Protein AF-A0A4Q3V5T5-F1 (afdb_monomer_lite)

pLDDT: mean 89.53, std 11.85, range [40.66, 96.62]

Foldseek 3Di:
DPPDAADVVQQVLDPLVLCVVQLKGFRDDDPAATEMEGCDQPPPVNQVVVCVSSVGHYRYDHDDSVSSVSNSD

Secondary structure (DSSP, 8-state):
---PPPPHHHHTTS-HHHHHHTTEEEEE-SSSPEEEEES-TT-HHHHHHHHHHHTS-EEEEE--HHHHHHHH-

Structure (mmCIF, N/CA/C/O backbone):
data_AF-A0A4Q3V5T5-F1
#
_entry.id   AF-A0A4Q3V5T5-F1
#
loop_
_atom_site.group_PDB
_atom_site.id
_atom_site.type_symbol
_atom_site.label_atom_id
_atom_site.label_alt_id
_atom_site.label_comp_id
_atom_site.label_asym_id
_atom_site.label_entity_id
_atom_site.label_seq_id
_atom_site.pdbx_PDB_ins_code
_atom_site.Cartn_x
_atom_site.Cartn_y
_atom_site.Cartn_z
_atom_site.occupancy
_atom_site.B_iso_or_equiv
_atom_site.auth_seq_id
_atom_site.auth_comp_id
_atom_site.auth_asym_id
_atom_site.auth_atom_id
_atom_site.pdbx_PDB_model_num
ATOM 1 N N . MET A 1 1 ? 8.273 -14.826 -15.173 1.00 40.66 1 MET A N 1
ATOM 2 C CA . MET A 1 1 ? 8.156 -13.691 -14.239 1.00 40.66 1 MET A CA 1
ATOM 3 C C . MET A 1 1 ? 6.738 -13.192 -14.375 1.00 40.66 1 MET A C 1
ATOM 5 O O . MET A 1 1 ? 6.372 -12.753 -15.457 1.00 40.66 1 MET A O 1
ATOM 9 N N . GLU A 1 2 ? 5.913 -13.449 -13.369 1.00 43.22 2 GLU A N 1
ATOM 10 C CA . GLU A 1 2 ? 4.479 -13.180 -13.424 1.00 43.22 2 GLU A CA 1
ATOM 11 C C . GLU A 1 2 ? 4.271 -11.676 -13.226 1.00 43.22 2 GLU A C 1
ATOM 13 O O . GLU A 1 2 ? 4.319 -11.163 -12.114 1.00 43.22 2 GLU A O 1
ATOM 18 N N . ASN A 1 3 ? 4.152 -10.958 -14.342 1.00 48.97 3 ASN A N 1
ATOM 19 C CA . ASN A 1 3 ? 3.806 -9.543 -14.379 1.00 48.97 3 ASN A CA 1
ATOM 20 C C . ASN A 1 3 ? 2.281 -9.438 -14.236 1.00 48.97 3 ASN A C 1
ATOM 22 O O . ASN A 1 3 ? 1.577 -9.109 -15.189 1.00 48.97 3 ASN A O 1
ATOM 26 N N . SER A 1 4 ? 1.758 -9.882 -13.091 1.00 56.59 4 SER A N 1
ATOM 27 C CA . SER A 1 4 ? 0.327 -9.794 -12.820 1.00 56.59 4 SER A CA 1
ATOM 28 C C . SER A 1 4 ? 0.008 -8.346 -12.467 1.00 56.59 4 SER A C 1
ATOM 30 O O . SER A 1 4 ? 0.571 -7.841 -11.494 1.00 56.59 4 SER A O 1
ATOM 32 N N . PRO A 1 5 ? -0.854 -7.661 -13.238 1.00 66.00 5 PRO A N 1
ATOM 33 C CA . PRO A 1 5 ? -1.275 -6.313 -12.896 1.00 66.00 5 PRO A CA 1
ATOM 34 C C . PRO A 1 5 ? -1.887 -6.324 -11.495 1.00 66.00 5 PRO A C 1
ATOM 36 O O . PRO A 1 5 ? -2.667 -7.220 -11.154 1.00 66.00 5 PRO A O 1
ATOM 39 N N . VAL A 1 6 ? -1.496 -5.349 -10.676 1.00 79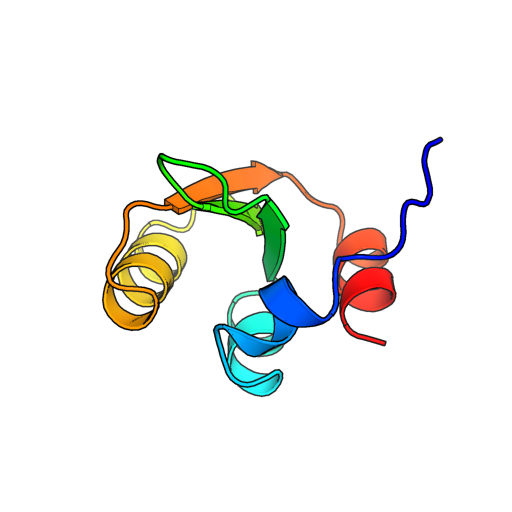.50 6 VAL A N 1
ATOM 40 C CA . VAL A 1 6 ? -2.052 -5.182 -9.334 1.00 79.50 6 VAL A CA 1
ATOM 41 C C . VAL A 1 6 ? -3.555 -4.969 -9.452 1.00 79.50 6 VAL A C 1
ATOM 43 O O . VAL A 1 6 ? -4.013 -4.198 -10.293 1.00 79.50 6 VAL A O 1
ATOM 46 N N . ASP A 1 7 ? -4.323 -5.664 -8.615 1.00 85.12 7 ASP A N 1
ATOM 47 C CA . ASP A 1 7 ? -5.776 -5.524 -8.583 1.00 85.12 7 ASP A CA 1
ATOM 48 C C . ASP A 1 7 ? -6.151 -4.062 -8.251 1.00 85.12 7 ASP A C 1
ATOM 50 O O . ASP A 1 7 ? -5.844 -3.585 -7.149 1.00 85.12 7 ASP A O 1
ATOM 54 N N . PRO A 1 8 ? -6.829 -3.332 -9.159 1.00 85.19 8 PRO A N 1
ATOM 55 C CA . PRO A 1 8 ? -7.196 -1.935 -8.933 1.00 85.19 8 PRO A CA 1
ATOM 56 C C . PRO A 1 8 ? -8.067 -1.726 -7.688 1.00 85.19 8 PRO A C 1
ATOM 58 O O . PRO A 1 8 ? -8.015 -0.663 -7.062 1.00 85.19 8 PRO A O 1
ATOM 61 N N . ALA A 1 9 ? -8.850 -2.736 -7.291 1.00 88.00 9 ALA A N 1
ATOM 62 C CA . ALA A 1 9 ? -9.653 -2.670 -6.075 1.00 88.00 9 ALA A CA 1
ATOM 63 C C . ALA A 1 9 ? -8.773 -2.606 -4.818 1.00 88.00 9 ALA A C 1
ATOM 65 O O . ALA A 1 9 ? -9.127 -1.930 -3.853 1.00 88.00 9 ALA A O 1
ATOM 66 N N . LEU A 1 10 ? -7.606 -3.258 -4.842 1.00 90.31 10 LEU A N 1
ATOM 67 C CA . LEU A 1 10 ? -6.642 -3.207 -3.748 1.00 90.31 10 LEU A CA 1
ATOM 68 C C . LEU A 1 10 ? -5.907 -1.869 -3.709 1.00 90.31 10 LEU A C 1
ATOM 70 O O . LEU A 1 10 ? -5.745 -1.297 -2.633 1.00 90.31 10 LEU A O 1
ATOM 74 N N . LEU A 1 11 ? -5.509 -1.337 -4.868 1.00 92.00 11 LEU A N 1
ATOM 75 C CA . LEU A 1 11 ? -4.901 -0.003 -4.948 1.00 92.00 11 LEU A CA 1
ATOM 76 C C . LEU 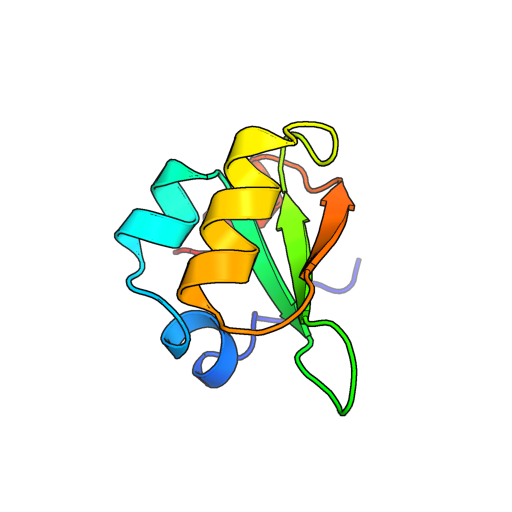A 1 11 ? -5.834 1.076 -4.397 1.00 92.00 11 LEU A C 1
ATOM 78 O O . LEU A 1 11 ? -5.371 1.998 -3.734 1.00 92.00 11 LEU A O 1
ATOM 82 N N . SER A 1 12 ? -7.144 0.906 -4.580 1.00 92.88 12 SER A N 1
ATOM 83 C CA . SER A 1 12 ? -8.175 1.822 -4.080 1.00 92.88 12 SER A CA 1
ATOM 84 C C . SER A 1 12 ? -8.370 1.789 -2.555 1.00 92.88 12 SER A C 1
ATOM 86 O O . SER A 1 12 ? -9.127 2.604 -2.031 1.00 92.88 12 SER A O 1
ATOM 88 N N . LEU A 1 13 ? -7.708 0.879 -1.822 1.00 93.38 13 LEU A N 1
ATOM 89 C CA . LEU A 1 13 ? -7.784 0.822 -0.354 1.00 93.38 13 LEU A CA 1
ATOM 90 C C . LEU A 1 13 ? -7.171 2.060 0.315 1.00 93.38 13 LEU A C 1
ATOM 92 O O . LEU A 1 13 ? -7.579 2.416 1.419 1.00 93.38 13 LEU A O 1
ATOM 96 N N . LEU A 1 14 ? -6.204 2.713 -0.338 1.00 94.81 14 LEU A N 1
ATOM 97 C CA . LEU A 1 14 ? -5.587 3.963 0.107 1.00 94.81 14 LEU A CA 1
ATOM 98 C C . LEU A 1 14 ? -5.393 4.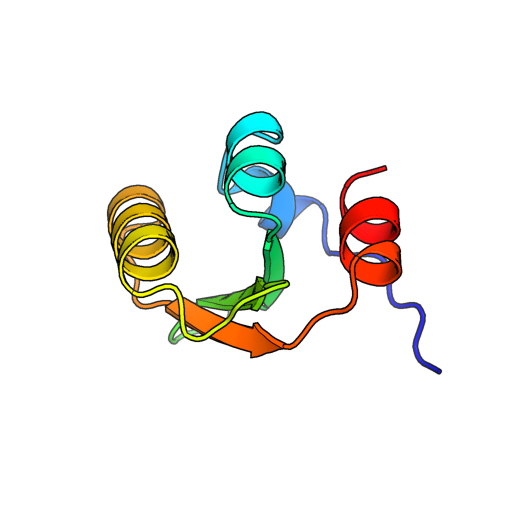913 -1.083 1.00 94.81 14 LEU A C 1
ATOM 100 O O . LEU A 1 14 ? -5.291 4.455 -2.219 1.00 94.81 14 LEU A O 1
ATOM 104 N N . PRO A 1 15 ? -5.279 6.232 -0.848 1.00 95.31 15 PRO A N 1
ATOM 105 C CA . PRO A 1 15 ? -4.873 7.165 -1.894 1.00 95.31 15 PRO A CA 1
ATOM 106 C C . PRO A 1 15 ? -3.511 6.790 -2.492 1.00 95.31 15 PRO A C 1
ATOM 108 O O . PRO A 1 15 ? -2.601 6.373 -1.769 1.00 95.31 15 PRO A O 1
ATOM 111 N N . MET A 1 16 ? -3.352 6.992 -3.802 1.00 93.56 16 MET A N 1
ATOM 112 C CA . MET A 1 16 ? -2.128 6.659 -4.545 1.00 93.56 16 MET A CA 1
ATOM 113 C C . MET A 1 16 ? -0.884 7.336 -3.949 1.00 93.56 16 MET A C 1
ATOM 115 O O . MET A 1 16 ? 0.207 6.771 -3.933 1.00 93.56 16 MET A O 1
ATOM 119 N N . GLU A 1 17 ? -1.042 8.544 -3.413 1.00 95.50 17 GLU A N 1
ATOM 120 C CA . GLU A 1 17 ? 0.020 9.317 -2.772 1.00 95.50 17 GLU A CA 1
ATOM 121 C C . GLU A 1 17 ? 0.573 8.612 -1.532 1.00 95.50 17 GLU A C 1
ATOM 123 O O . GLU A 1 17 ? 1.767 8.706 -1.263 1.00 95.50 17 GLU A O 1
ATOM 128 N N . ILE A 1 18 ? -0.269 7.873 -0.801 1.00 96.12 18 ILE A N 1
ATOM 129 C CA . ILE A 1 18 ? 0.146 7.113 0.381 1.00 96.12 18 ILE A CA 1
ATOM 130 C C . ILE A 1 18 ? 0.988 5.905 -0.035 1.00 96.12 18 ILE A C 1
ATOM 132 O O . ILE A 1 18 ? 2.050 5.673 0.543 1.00 96.12 18 ILE A O 1
ATOM 136 N N . TRP A 1 19 ? 0.562 5.179 -1.071 1.00 95.75 19 TRP A N 1
ATOM 137 C CA . TRP A 1 19 ? 1.340 4.077 -1.644 1.00 95.75 19 TRP A CA 1
ATOM 138 C C . TRP A 1 19 ? 2.720 4.545 -2.117 1.00 95.75 19 TRP A C 1
ATOM 140 O O . TRP A 1 19 ? 3.739 3.955 -1.755 1.00 95.75 19 TRP A O 1
ATOM 150 N N . ARG A 1 20 ? 2.774 5.683 -2.822 1.00 95.19 20 ARG A N 1
ATOM 151 C CA . ARG A 1 20 ? 4.036 6.307 -3.251 1.00 95.19 20 ARG A CA 1
ATOM 152 C C . ARG A 1 20 ? 4.894 6.768 -2.074 1.00 95.19 20 ARG A C 1
ATOM 154 O O . ARG A 1 20 ? 6.095 6.514 -2.066 1.00 95.19 20 ARG A O 1
ATOM 161 N N . GLN A 1 21 ? 4.296 7.410 -1.069 1.00 95.38 21 GLN A N 1
ATOM 162 C CA . GLN A 1 21 ? 5.008 7.917 0.109 1.00 95.38 21 GLN A CA 1
ATOM 163 C C . GLN A 1 21 ? 5.756 6.804 0.850 1.00 95.38 21 GLN A C 1
ATOM 165 O O . GLN A 1 21 ? 6.903 7.002 1.247 1.00 95.38 21 GLN A O 1
ATOM 170 N N . TYR A 1 22 ? 5.121 5.644 1.021 1.00 95.50 22 TYR A N 1
ATOM 171 C CA . TYR A 1 22 ? 5.711 4.501 1.722 1.00 95.50 22 TYR A CA 1
ATOM 172 C C . TYR A 1 22 ? 6.433 3.517 0.796 1.00 95.50 22 TYR A C 1
ATOM 174 O O . TYR A 1 22 ? 6.866 2.464 1.261 1.00 95.50 22 TYR A O 1
ATOM 182 N N . ARG A 1 23 ? 6.573 3.858 -0.495 1.00 95.69 23 ARG A N 1
ATOM 183 C CA . ARG A 1 23 ? 7.167 3.005 -1.536 1.00 95.69 23 ARG A CA 1
ATOM 184 C C . ARG A 1 23 ? 6.632 1.580 -1.462 1.00 95.69 23 ARG A C 1
ATOM 186 O O . ARG A 1 23 ? 7.377 0.614 -1.269 1.00 95.69 23 ARG A O 1
ATOM 193 N N . ALA A 1 24 ? 5.309 1.492 -1.536 1.00 95.94 24 ALA A N 1
ATOM 194 C CA . ALA A 1 24 ? 4.569 0.280 -1.271 1.00 95.94 24 ALA A CA 1
ATOM 195 C C . ALA A 1 24 ? 3.395 0.104 -2.236 1.00 95.94 24 ALA A C 1
ATOM 197 O O . ALA A 1 24 ? 2.836 1.086 -2.712 1.00 95.94 24 ALA A O 1
ATOM 198 N N . TYR A 1 25 ? 2.976 -1.136 -2.475 1.00 95.38 25 TYR A N 1
ATOM 199 C CA . TYR A 1 25 ? 1.743 -1.441 -3.202 1.00 95.38 25 TYR A CA 1
ATOM 200 C C . TYR A 1 25 ? 1.079 -2.703 -2.639 1.00 95.38 25 TYR A C 1
ATOM 202 O O . TYR A 1 25 ? 1.768 -3.609 -2.158 1.00 95.38 25 TYR A O 1
ATOM 210 N N . PRO A 1 26 ? -0.256 -2.801 -2.677 1.00 94.62 26 PRO A N 1
ATOM 211 C CA . PRO A 1 26 ? -0.946 -3.972 -2.174 1.00 94.62 26 PRO A CA 1
ATOM 212 C C . PRO A 1 26 ? -0.815 -5.130 -3.167 1.00 94.62 26 PRO A C 1
ATOM 214 O O . PRO A 1 26 ? -1.079 -4.981 -4.354 1.00 94.62 26 PRO A O 1
ATOM 217 N N . ILE A 1 27 ? -0.437 -6.305 -2.674 1.00 93.12 27 ILE A N 1
ATOM 218 C CA . ILE A 1 27 ? -0.341 -7.538 -3.469 1.00 93.12 27 ILE A CA 1
ATOM 219 C C . ILE A 1 27 ? -1.631 -8.340 -3.330 1.00 93.12 27 ILE A C 1
ATOM 221 O O . ILE A 1 27 ? -2.161 -8.872 -4.305 1.00 93.12 27 ILE A O 1
ATOM 225 N N . ARG A 1 28 ? -2.148 -8.449 -2.099 1.00 88.94 28 ARG A N 1
ATOM 226 C CA . ARG A 1 28 ? -3.338 -9.248 -1.804 1.00 88.94 28 ARG A CA 1
ATOM 227 C C . ARG A 1 28 ? -4.028 -8.789 -0.526 1.00 88.94 28 ARG A C 1
ATOM 229 O O . ARG A 1 28 ? -3.387 -8.645 0.509 1.00 88.94 28 ARG A O 1
ATOM 236 N N . ALA A 1 29 ? -5.355 -8.707 -0.565 1.00 82.88 29 ALA A N 1
ATOM 237 C CA . ALA A 1 29 ? -6.197 -8.667 0.628 1.00 82.88 29 ALA A CA 1
ATOM 238 C C . ALA A 1 29 ? -7.197 -9.834 0.571 1.00 82.88 29 ALA A C 1
ATOM 240 O O . ALA A 1 29 ? -8.191 -9.786 -0.149 1.00 82.88 29 ALA A O 1
ATOM 241 N N . LYS A 1 30 ? -6.919 -10.933 1.283 1.00 72.69 30 LYS A N 1
ATOM 242 C CA . LYS A 1 30 ? -7.871 -12.046 1.476 1.00 72.69 30 LYS A CA 1
ATOM 243 C C . LYS A 1 30 ? -7.902 -12.420 2.951 1.00 72.69 30 LYS A C 1
ATOM 245 O O . LYS A 1 30 ? -6.828 -12.543 3.523 1.00 72.69 30 LYS A O 1
ATOM 250 N N . HIS A 1 31 ? -9.108 -12.626 3.505 1.00 67.06 31 HIS A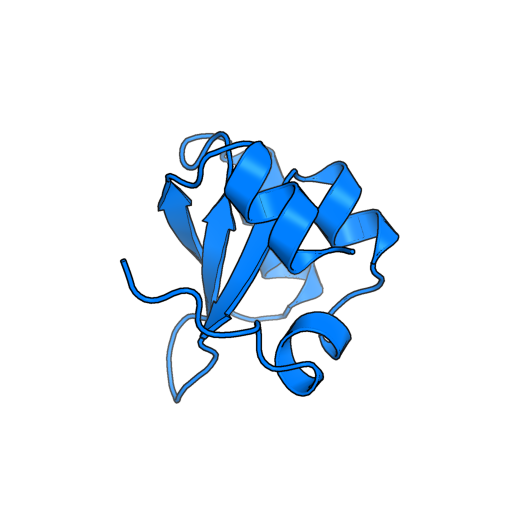 N 1
ATOM 251 C CA . HIS A 1 31 ? -9.425 -13.084 4.876 1.00 67.06 31 HIS A CA 1
ATOM 252 C C . HIS A 1 31 ? -8.196 -13.310 5.778 1.00 67.06 31 HIS A C 1
ATOM 254 O O . HIS A 1 31 ? -7.770 -14.444 5.990 1.00 67.06 31 HIS A O 1
ATOM 260 N N . GLY A 1 32 ? -7.597 -12.220 6.259 1.00 82.88 32 GLY A N 1
ATOM 261 C CA . GLY A 1 32 ? -6.270 -12.249 6.866 1.00 82.88 32 GLY A CA 1
ATOM 262 C C . GLY A 1 32 ? -5.541 -10.913 6.710 1.00 82.88 32 GLY A C 1
ATOM 263 O O . GLY A 1 32 ? -6.169 -9.924 6.329 1.00 82.88 32 GLY A O 1
ATOM 264 N N . PRO A 1 33 ? -4.237 -10.863 7.034 1.00 89.81 33 PRO A N 1
ATOM 265 C CA . PRO A 1 33 ? -3.444 -9.654 6.868 1.00 89.81 33 PRO A CA 1
ATOM 266 C C . PRO A 1 33 ? -3.330 -9.254 5.393 1.00 89.81 33 PRO A C 1
ATOM 268 O O . PRO A 1 33 ? -3.300 -10.111 4.507 1.00 89.81 33 PRO A O 1
ATOM 271 N N . ILE A 1 34 ? -3.235 -7.950 5.145 1.00 92.81 34 ILE A N 1
ATOM 272 C CA . ILE A 1 34 ? -2.993 -7.408 3.809 1.00 92.81 34 ILE A CA 1
ATOM 273 C C . ILE A 1 34 ? -1.515 -7.596 3.487 1.00 92.81 34 ILE A C 1
ATOM 275 O O . ILE A 1 34 ? -0.638 -7.152 4.225 1.00 92.81 34 ILE A O 1
ATOM 279 N N . GLU A 1 35 ? -1.242 -8.267 2.381 1.00 94.75 35 GLU A N 1
ATOM 280 C CA . GLU A 1 35 ? 0.107 -8.465 1.876 1.00 94.75 35 GLU A CA 1
ATOM 281 C C . GLU A 1 35 ? 0.481 -7.278 0.990 1.00 94.75 35 GLU A C 1
ATOM 283 O O . GLU A 1 35 ? -0.246 -6.948 0.050 1.00 94.75 35 GLU A O 1
ATOM 288 N N . VAL A 1 36 ? 1.592 -6.620 1.311 1.00 95.06 36 VAL A N 1
ATOM 289 C CA . VAL A 1 36 ? 2.047 -5.389 0.657 1.00 95.06 36 VAL A CA 1
ATOM 290 C C . VAL A 1 36 ? 3.494 -5.570 0.215 1.00 95.06 36 VAL A C 1
ATOM 292 O O . VAL A 1 36 ? 4.344 -5.980 1.003 1.00 95.06 36 VAL A O 1
ATOM 295 N N . GLY A 1 37 ? 3.793 -5.251 -1.040 1.00 95.69 37 GLY A N 1
ATOM 296 C CA . GLY A 1 37 ? 5.167 -5.132 -1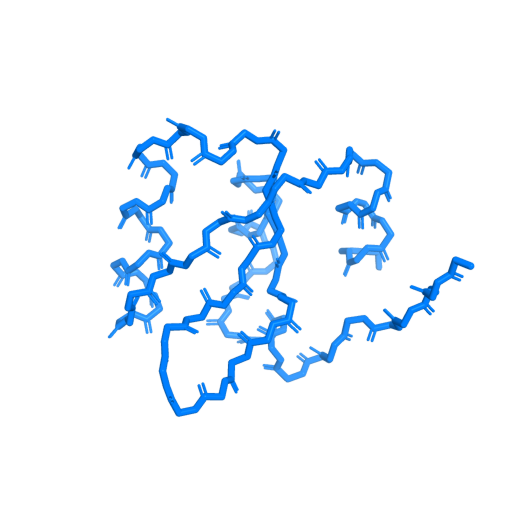.516 1.00 95.69 37 GLY A CA 1
ATOM 297 C C . GLY A 1 37 ? 5.742 -3.799 -1.058 1.00 95.69 37 GLY A C 1
ATOM 298 O O . GLY A 1 37 ? 5.115 -2.776 -1.304 1.00 95.69 37 GLY A O 1
ATOM 299 N N . MET A 1 38 ? 6.899 -3.797 -0.397 1.00 96.62 38 MET A N 1
ATOM 300 C CA . MET A 1 38 ? 7.588 -2.587 0.072 1.00 96.62 38 MET A CA 1
ATOM 301 C C . MET A 1 38 ? 9.061 -2.611 -0.322 1.00 96.62 38 MET A C 1
ATOM 303 O O . MET A 1 38 ? 9.700 -3.661 -0.251 1.00 96.62 38 MET A O 1
ATOM 307 N N . GLU A 1 39 ? 9.632 -1.447 -0.636 1.00 95.25 39 GLU A N 1
ATOM 308 C CA . GLU A 1 39 ? 11.080 -1.338 -0.877 1.00 95.25 39 GLU A CA 1
ATOM 309 C C . GLU A 1 39 ? 11.885 -1.691 0.384 1.00 95.25 39 GLU A C 1
ATOM 311 O O . GLU A 1 39 ? 12.880 -2.413 0.320 1.00 95.25 39 GLU A O 1
ATOM 316 N N . ASN A 1 40 ? 11.416 -1.245 1.556 1.00 94.19 40 ASN A N 1
ATOM 317 C CA . ASN A 1 40 ? 12.003 -1.591 2.849 1.00 94.19 40 ASN A CA 1
ATOM 318 C C . ASN A 1 40 ? 10.967 -2.221 3.803 1.00 94.19 40 ASN A C 1
ATOM 320 O O . ASN A 1 40 ? 10.366 -1.516 4.613 1.00 94.19 40 ASN A O 1
ATOM 324 N N . PRO A 1 41 ? 10.808 -3.557 3.802 1.00 93.44 41 PRO A N 1
ATOM 325 C CA . PRO A 1 41 ? 9.900 -4.265 4.714 1.00 93.44 41 PRO A CA 1
ATOM 326 C C . PRO A 1 41 ? 10.270 -4.166 6.199 1.00 93.44 41 PRO A C 1
ATOM 328 O O . PRO A 1 41 ? 9.497 -4.592 7.051 1.00 93.44 41 PRO A O 1
ATOM 331 N N . LYS A 1 42 ? 11.473 -3.674 6.529 1.00 93.12 42 LYS A N 1
ATOM 332 C CA . LYS A 1 42 ? 11.920 -3.464 7.915 1.00 93.12 42 LYS A CA 1
ATOM 333 C C . LYS A 1 42 ? 11.616 -2.052 8.416 1.00 93.12 42 LYS A C 1
ATOM 335 O O . LYS A 1 42 ? 11.934 -1.748 9.565 1.00 93.12 42 LYS A O 1
ATOM 340 N N . ASP A 1 43 ? 11.019 -1.199 7.583 1.00 92.50 43 ASP A N 1
ATOM 341 C CA . ASP A 1 43 ? 10.505 0.094 8.018 1.00 92.50 43 ASP A CA 1
ATOM 342 C C . ASP A 1 43 ? 9.269 -0.103 8.906 1.00 92.50 43 ASP A C 1
ATOM 344 O O . ASP A 1 43 ? 8.126 -0.150 8.448 1.00 92.50 43 ASP A O 1
ATOM 348 N N . GLY A 1 44 ? 9.517 -0.230 10.210 1.00 93.19 44 GLY A N 1
ATOM 349 C CA . GLY A 1 44 ? 8.462 -0.389 11.205 1.00 93.19 44 GLY A CA 1
ATOM 350 C C . GLY A 1 44 ? 7.524 0.817 11.295 1.00 93.19 44 GLY A C 1
ATOM 351 O O . GLY A 1 44 ? 6.367 0.643 11.670 1.00 93.19 44 GLY A O 1
ATOM 352 N N . PHE A 1 45 ? 7.983 2.021 10.933 1.00 94.38 45 PHE A N 1
ATOM 353 C CA . PHE A 1 45 ? 7.129 3.207 10.927 1.00 94.38 45 PHE A CA 1
ATOM 354 C C . PHE A 1 45 ? 6.160 3.175 9.741 1.00 94.38 45 PHE A C 1
ATOM 356 O O . PHE A 1 45 ? 4.956 3.347 9.934 1.00 94.38 45 PHE A O 1
ATOM 363 N N . GLY A 1 46 ? 6.667 2.898 8.534 1.00 94.12 46 GLY A N 1
ATOM 364 C CA . GLY A 1 46 ? 5.841 2.748 7.335 1.00 94.12 46 GLY A CA 1
ATOM 365 C C . GLY A 1 46 ? 4.803 1.636 7.478 1.00 94.12 46 GLY A C 1
ATOM 366 O O . GLY A 1 46 ? 3.625 1.852 7.201 1.00 94.12 46 GLY A O 1
ATOM 367 N N . LEU A 1 47 ? 5.211 0.482 8.014 1.00 94.94 47 LEU A N 1
ATOM 368 C CA . LEU A 1 47 ? 4.302 -0.620 8.332 1.00 94.94 47 LEU A CA 1
ATOM 369 C C . LEU A 1 47 ? 3.191 -0.203 9.303 1.00 94.94 47 LEU A C 1
ATOM 371 O O . LEU A 1 47 ? 2.017 -0.403 9.001 1.00 94.94 47 LEU A O 1
ATOM 375 N N . ALA A 1 48 ? 3.540 0.412 10.436 1.00 95.56 48 ALA A N 1
ATOM 376 C CA . ALA A 1 48 ? 2.557 0.808 11.444 1.00 95.56 48 ALA A CA 1
ATOM 377 C C . ALA A 1 48 ? 1.550 1.847 10.916 1.00 95.56 48 ALA A C 1
ATOM 379 O O . ALA A 1 48 ? 0.362 1.785 11.239 1.00 95.56 48 ALA A O 1
ATOM 380 N N . GLU A 1 49 ? 1.992 2.793 10.083 1.00 96.50 49 GLU A N 1
ATOM 381 C CA . GLU A 1 49 ? 1.091 3.769 9.461 1.00 96.50 49 GLU A CA 1
ATOM 382 C C . GLU A 1 49 ? 0.183 3.137 8.396 1.00 96.50 49 GLU A C 1
ATOM 384 O O . GLU A 1 49 ? -1.001 3.480 8.336 1.00 96.50 49 GLU A O 1
ATOM 389 N N . LEU A 1 50 ? 0.686 2.188 7.598 1.00 95.38 50 LEU A N 1
ATOM 390 C CA . LEU A 1 50 ? -0.142 1.427 6.657 1.00 95.38 50 LEU A CA 1
ATOM 391 C C . LEU A 1 50 ? -1.203 0.601 7.398 1.00 95.38 50 LEU A C 1
ATOM 393 O O . LEU A 1 50 ? -2.379 0.675 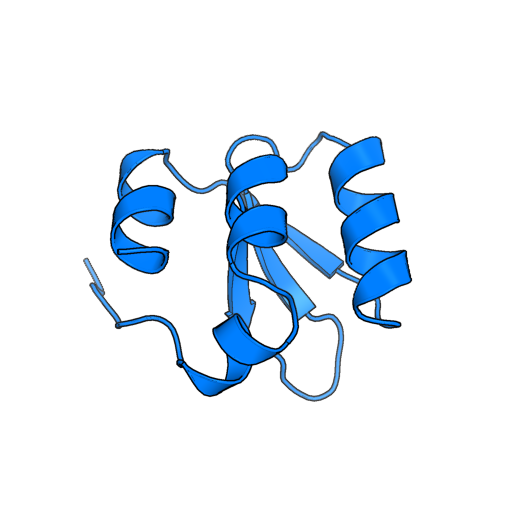7.045 1.00 95.38 50 LEU A O 1
ATOM 397 N N . GLU A 1 51 ? -0.829 -0.109 8.465 1.00 95.94 51 GLU A N 1
ATOM 398 C CA . GLU A 1 51 ? -1.763 -0.881 9.300 1.00 95.94 51 GLU A CA 1
ATOM 399 C C . GLU A 1 51 ? -2.862 -0.004 9.900 1.00 95.94 51 GLU A C 1
ATOM 401 O O . GLU A 1 51 ? -4.050 -0.326 9.819 1.00 95.94 51 GLU A O 1
ATOM 406 N N . LYS A 1 52 ? -2.478 1.144 10.464 1.00 96.31 52 LYS A N 1
ATOM 407 C CA . LYS A 1 52 ? -3.409 2.113 11.049 1.00 96.31 52 LYS A CA 1
ATOM 408 C C . LYS A 1 52 ? -4.420 2.638 10.031 1.00 96.31 52 LYS A C 1
ATOM 410 O O . LYS A 1 52 ? -5.585 2.814 10.376 1.00 96.31 52 LYS A O 1
ATOM 415 N N . ARG A 1 53 ? -3.991 2.904 8.794 1.00 95.62 53 ARG A N 1
ATOM 416 C CA . ARG A 1 53 ? -4.862 3.434 7.730 1.00 95.62 53 ARG A CA 1
ATOM 417 C C . ARG A 1 53 ? -5.755 2.363 7.114 1.00 95.62 53 ARG A C 1
ATOM 419 O O . ARG A 1 53 ? -6.905 2.650 6.805 1.00 95.62 53 ARG A O 1
ATOM 426 N N . LEU A 1 54 ? -5.236 1.148 6.958 1.00 93.38 54 LEU A N 1
ATOM 427 C CA . LEU A 1 54 ? -5.974 0.008 6.413 1.00 93.38 54 LEU A CA 1
ATOM 428 C C . LEU A 1 54 ? -6.909 -0.637 7.448 1.00 93.38 54 LEU A C 1
ATOM 430 O O . LEU A 1 54 ? -7.803 -1.396 7.081 1.00 93.38 54 LEU A O 1
ATOM 434 N N . GLY A 1 55 ? -6.704 -0.361 8.740 1.00 93.69 55 GLY A N 1
ATOM 435 C CA . GLY A 1 55 ? -7.481 -0.947 9.835 1.00 93.69 55 GLY A CA 1
ATOM 436 C C . GLY A 1 55 ? -7.254 -2.452 10.004 1.00 93.69 55 GLY A C 1
ATOM 437 O O . GLY A 1 55 ? -8.056 -3.133 10.642 1.00 93.69 55 GLY A O 1
ATOM 438 N N . GLN A 1 56 ? -6.190 -2.987 9.404 1.00 92.06 56 GLN A N 1
ATOM 439 C CA . GLN A 1 56 ? -5.873 -4.410 9.353 1.00 92.06 56 GLN A CA 1
ATOM 440 C C . GLN A 1 56 ? -4.363 -4.598 9.447 1.00 92.06 56 GLN A C 1
ATOM 442 O O . GLN A 1 56 ? -3.590 -3.730 9.049 1.00 92.06 56 GLN A O 1
ATOM 447 N N . ARG A 1 57 ? -3.947 -5.762 9.951 1.00 94.06 57 ARG A N 1
ATOM 448 C CA . ARG A 1 57 ? -2.533 -6.138 9.990 1.00 94.06 57 ARG A CA 1
ATOM 449 C C . ARG A 1 57 ? -1.961 -6.195 8.573 1.00 94.06 57 ARG A C 1
ATOM 451 O O . ARG A 1 57 ? -2.613 -6.729 7.675 1.00 94.06 57 ARG A O 1
ATOM 458 N N . VAL A 1 58 ? -0.732 -5.724 8.404 1.00 94.75 58 VAL A N 1
ATOM 459 C CA . VAL A 1 58 ? -0.003 -5.734 7.135 1.00 94.75 58 VAL A CA 1
ATOM 460 C C . VAL A 1 58 ? 1.169 -6.702 7.240 1.00 94.75 58 VAL A C 1
ATOM 462 O O . VAL A 1 58 ? 1.853 -6.790 8.258 1.00 94.75 58 VAL A O 1
ATOM 465 N N . VAL A 1 59 ? 1.399 -7.459 6.174 1.00 94.75 59 VAL A N 1
ATOM 466 C CA . VAL A 1 59 ? 2.602 -8.271 5.991 1.00 94.75 59 VAL A CA 1
ATOM 467 C C . VAL A 1 59 ? 3.367 -7.676 4.821 1.00 94.75 59 VAL A C 1
ATOM 469 O O . VAL A 1 59 ? 2.904 -7.736 3.684 1.00 94.75 59 VAL A O 1
ATOM 472 N N . ALA A 1 60 ? 4.529 -7.088 5.106 1.00 94.56 60 ALA A N 1
ATOM 473 C CA . ALA A 1 60 ? 5.397 -6.565 4.064 1.00 94.56 60 ALA A CA 1
ATOM 474 C C . ALA A 1 60 ? 6.284 -7.661 3.477 1.00 94.56 60 ALA A C 1
ATOM 476 O O . ALA A 1 60 ? 6.946 -8.407 4.205 1.00 94.56 60 ALA A O 1
ATOM 477 N N . VAL A 1 61 ? 6.346 -7.697 2.151 1.00 94.88 61 VAL A N 1
ATOM 478 C CA . VAL A 1 61 ? 7.312 -8.484 1.386 1.00 94.88 61 VAL A CA 1
ATOM 479 C C . VAL A 1 61 ? 8.235 -7.535 0.618 1.00 94.88 61 VAL A C 1
ATOM 481 O O . VAL A 1 61 ? 7.795 -6.464 0.196 1.00 94.88 61 VAL A O 1
ATOM 484 N N . PRO A 1 62 ? 9.526 -7.869 0.457 1.00 96.06 62 PRO A N 1
ATOM 485 C CA . PRO A 1 62 ? 10.454 -7.024 -0.286 1.00 96.06 62 PRO A CA 1
ATOM 486 C C . PRO A 1 62 ? 10.036 -6.915 -1.754 1.00 96.06 62 PRO A C 1
ATOM 488 O O . PRO A 1 62 ? 9.792 -7.927 -2.409 1.00 96.06 62 PRO A O 1
ATOM 491 N N . ALA A 1 63 ? 9.996 -5.689 -2.266 1.00 95.50 63 ALA A N 1
ATOM 492 C CA . ALA A 1 63 ? 9.731 -5.372 -3.663 1.00 95.50 63 ALA A CA 1
ATOM 493 C C . ALA A 1 63 ? 10.816 -4.439 -4.209 1.00 95.50 63 ALA A C 1
ATOM 495 O O . ALA A 1 63 ? 11.348 -3.603 -3.481 1.00 95.50 63 ALA A O 1
ATOM 496 N N . SER A 1 64 ? 11.155 -4.582 -5.491 1.00 95.06 64 SER A N 1
ATOM 497 C CA . SER A 1 64 ? 12.097 -3.664 -6.132 1.00 95.06 64 SER A CA 1
ATOM 498 C C . SER A 1 64 ? 11.413 -2.330 -6.469 1.00 95.06 64 SER A C 1
ATOM 500 O O . SER A 1 64 ? 10.192 -2.315 -6.675 1.00 95.06 64 SER A O 1
ATOM 502 N N . PRO A 1 65 ? 12.166 -1.219 -6.568 1.00 94.38 65 PRO A N 1
ATOM 503 C CA . PRO A 1 65 ? 11.618 0.067 -6.997 1.00 94.38 65 PRO A CA 1
ATOM 504 C C . PRO A 1 65 ? 10.863 -0.027 -8.328 1.00 94.38 65 PRO A C 1
ATOM 506 O O . PRO A 1 65 ? 9.783 0.532 -8.463 1.00 94.38 65 PRO A O 1
ATOM 509 N N . GLU A 1 66 ? 11.367 -0.807 -9.287 1.00 93.31 66 GLU A N 1
ATOM 510 C CA . GLU A 1 66 ? 10.737 -0.979 -10.601 1.00 93.31 66 GLU A CA 1
ATOM 511 C C . GLU A 1 66 ? 9.374 -1.671 -10.502 1.00 93.31 66 GLU A C 1
ATOM 513 O O . GLU A 1 66 ? 8.448 -1.309 -11.224 1.00 93.31 66 GLU A O 1
ATOM 518 N N . ALA A 1 67 ? 9.235 -2.650 -9.602 1.00 91.81 67 ALA A N 1
ATOM 519 C CA . ALA A 1 67 ? 7.963 -3.328 -9.368 1.00 91.81 67 ALA A CA 1
ATOM 520 C C . ALA A 1 67 ? 6.936 -2.392 -8.717 1.00 91.81 67 ALA A C 1
ATOM 522 O O . ALA A 1 67 ? 5.758 -2.446 -9.057 1.00 91.81 67 ALA A O 1
ATOM 523 N N . ILE A 1 68 ? 7.384 -1.523 -7.806 1.00 93.38 68 ILE A N 1
ATOM 524 C CA . ILE A 1 68 ? 6.532 -0.518 -7.160 1.00 93.38 68 ILE A CA 1
ATOM 525 C C . ILE A 1 68 ? 6.063 0.514 -8.186 1.00 93.38 68 ILE A C 1
ATOM 527 O O . ILE A 1 68 ? 4.870 0.783 -8.272 1.00 93.38 68 ILE A O 1
ATOM 531 N N . GLU A 1 69 ? 6.965 1.049 -9.007 1.00 92.56 69 GLU A N 1
ATOM 532 C CA . GLU A 1 69 ? 6.591 2.012 -10.047 1.00 92.56 69 GLU A CA 1
ATOM 533 C C . GLU A 1 69 ? 5.647 1.387 -11.081 1.00 92.56 69 GLU A C 1
ATOM 535 O O . GLU A 1 69 ? 4.638 1.990 -11.428 1.00 92.56 69 GLU A O 1
ATOM 540 N N . ALA A 1 70 ? 5.904 0.149 -11.519 1.00 90.94 70 ALA A N 1
ATOM 541 C CA . ALA A 1 70 ? 5.013 -0.559 -12.440 1.00 90.94 70 ALA A CA 1
ATOM 542 C C . ALA A 1 70 ? 3.617 -0.817 -11.844 1.00 90.94 70 ALA A C 1
ATOM 544 O O . ALA A 1 70 ? 2.631 -0.824 -12.577 1.00 90.94 70 ALA A O 1
ATOM 545 N N . ALA A 1 71 ? 3.528 -1.023 -10.527 1.00 90.75 71 ALA A N 1
ATOM 546 C CA . ALA A 1 71 ? 2.271 -1.210 -9.808 1.00 90.75 71 ALA A CA 1
ATOM 547 C C . ALA A 1 71 ? 1.469 0.089 -9.610 1.00 90.75 71 ALA A C 1
ATOM 549 O O . ALA A 1 71 ? 0.253 0.024 -9.445 1.00 90.75 71 ALA A O 1
ATOM 550 N N . LEU A 1 72 ? 2.140 1.246 -9.581 1.00 90.50 72 LEU A N 1
ATOM 551 C CA . LEU A 1 72 ? 1.548 2.559 -9.284 1.00 90.50 72 LEU A CA 1
ATOM 552 C C . LEU A 1 72 ? 1.445 3.486 -10.513 1.00 90.50 72 LEU A C 1
ATOM 554 O O . LEU A 1 72 ? 1.111 4.671 -10.350 1.00 90.50 72 LEU A O 1
ATOM 558 N N . ALA A 1 73 ? 1.776 2.967 -11.700 1.00 86.12 73 ALA A N 1
ATOM 559 C CA . ALA A 1 73 ? 1.676 3.638 -12.997 1.00 86.12 73 ALA A CA 1
ATOM 560 C C . ALA A 1 73 ? 0.223 3.712 -13.488 1.00 86.12 73 ALA A C 1
ATOM 562 O O . ALA A 1 73 ? -0.168 4.810 -13.946 1.00 86.12 73 ALA A O 1
#

Sequence (73 aa):
MENSPVDPALLSLLPMEIWRQYRAYPIRAKHGPIEVGMENPKDGFGLAELEKRLGQRVVAVPASPEAIEAALA

Radius of gyration: 10.98 Å; chains: 1; bounding box: 22×23×26 Å